Protein AF-A0A660WKF7-F1 (afdb_monomer)

Radius of gyrat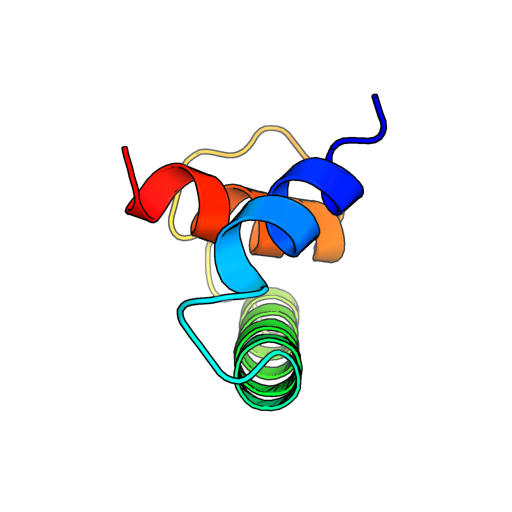ion: 11.47 Å; Cα contacts (8 Å, |Δi|>4): 31; chains: 1; bounding box: 22×22×30 Å

Solvent-accessible surface area (backbone atoms only — not comparable to full-atom values): 3752 Å² total; per-residue (Å²): 129,66,71,70,54,61,52,50,74,66,37,75,85,76,53,64,67,67,59,51,51,52,56,47,51,54,50,38,51,43,40,76,74,68,46,77,74,94,54,98,69,95,62,88,48,58,70,58,44,51,52,50,46,58,64,58,75,77,109

Nearest PDB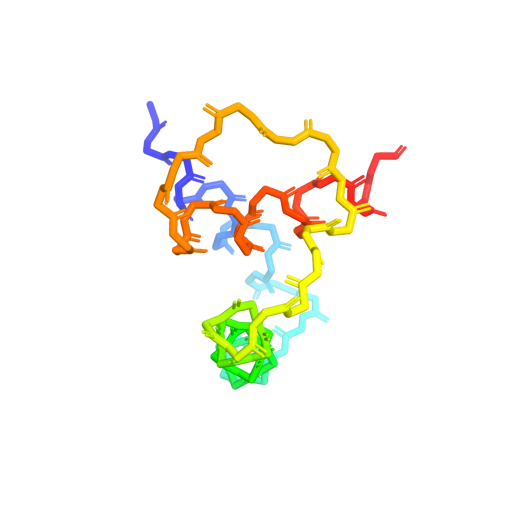 structures (foldseek):
  7oqy-assembly1_K  TM=7.102E-01  e=5.146E-02  Sulfolobus acidocaldarius DSM 639
  8him-assembly1_F  TM=8.674E-01  e=2.211E-01  Brassica oleracea
  7o75-assembly1_F  TM=8.673E-01  e=3.128E-01  Saccharomyces cerevisiae S288C
  8rbo-assembly1_K  TM=8.707E-01  e=6.263E-01  Pyrococcus furiosus DSM 3638
  2nvz-assembly1_F  TM=6.997E-01  e=1.170E+00  Saccharomyces cerevisiae

pLDDT: mean 78.93, std 12.41, range [50.97, 95.38]

Sequence (59 aa):
MNRNLKVLDKFDNKVNIYELIVDRAERAHNILNGAPPLVNIKEDSITQIVMEEVLSKEK

Foldseek 3Di:
DPLVVVVCVVPVPPDDVVVVVVVLVVQLVVVVVPDDQPDDDPDPDSSVSSVVSVVVVVD

Mean predicted aligned error: 6.87 Å

Secondary structure (DSSP, 8-state):
--HHHHHHHHHTTTS-HHHHHHHHHHHHHHHHTTPPPSS------HHHHHHHHHHHHT-

Structure (mmCIF, N/CA/C/O backbone):
data_AF-A0A660WKF7-F1
#
_entry.id   AF-A0A660WKF7-F1
#
loop_
_atom_site.group_PDB
_atom_site.id
_atom_site.type_symbol
_atom_site.label_atom_id
_atom_site.label_alt_id
_atom_site.label_comp_id
_atom_site.label_asym_id
_atom_site.label_entity_id
_atom_site.label_seq_id
_atom_site.pdbx_PDB_ins_code
_atom_site.Cartn_x
_atom_site.Cartn_y
_atom_site.Cartn_z
_atom_site.occupancy
_atom_site.B_iso_or_equiv
_atom_site.auth_seq_id
_atom_site.auth_comp_id
_atom_site.a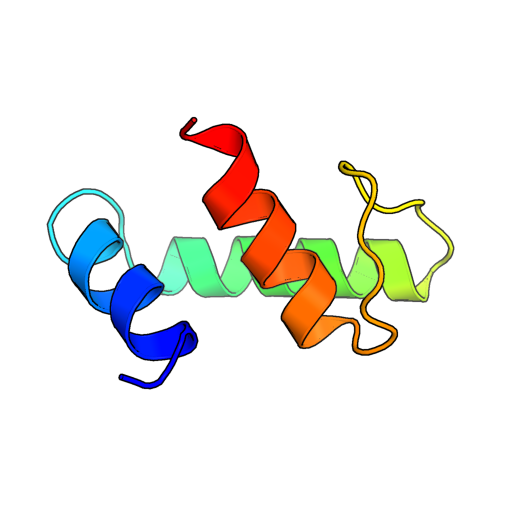uth_asym_id
_atom_site.auth_atom_id
_atom_site.pdbx_PDB_model_num
ATOM 1 N N . MET A 1 1 ? 12.767 9.491 14.038 1.00 50.97 1 MET A N 1
ATOM 2 C CA . MET A 1 1 ? 11.495 8.761 14.234 1.00 50.97 1 MET A CA 1
ATOM 3 C C . MET A 1 1 ? 11.213 7.974 12.965 1.00 50.97 1 MET A C 1
ATOM 5 O O . MET A 1 1 ? 11.162 8.582 11.901 1.00 50.97 1 MET A O 1
ATOM 9 N N . ASN A 1 2 ? 11.167 6.644 13.052 1.00 60.62 2 ASN A N 1
ATOM 10 C CA . ASN A 1 2 ? 10.994 5.763 11.894 1.00 60.62 2 ASN A CA 1
ATOM 11 C C . ASN A 1 2 ? 9.660 6.097 11.192 1.00 60.62 2 ASN A C 1
ATOM 13 O O . ASN A 1 2 ? 8.635 6.174 11.867 1.00 60.62 2 ASN A O 1
ATOM 17 N N . ARG A 1 3 ? 9.664 6.374 9.877 1.00 61.06 3 ARG A N 1
ATOM 18 C CA . ARG A 1 3 ? 8.480 6.883 9.144 1.00 61.06 3 ARG A CA 1
ATOM 19 C C . ARG A 1 3 ? 7.281 5.934 9.245 1.00 61.06 3 ARG A C 1
ATOM 21 O O . ARG A 1 3 ? 6.152 6.401 9.335 1.00 61.06 3 ARG A O 1
ATOM 28 N N . ASN A 1 4 ? 7.545 4.634 9.355 1.00 61.69 4 ASN A N 1
ATOM 29 C CA . ASN A 1 4 ? 6.524 3.601 9.524 1.00 61.69 4 ASN A CA 1
ATOM 30 C C . ASN A 1 4 ? 5.762 3.731 10.857 1.00 61.69 4 ASN A C 1
ATOM 32 O O . ASN A 1 4 ? 4.566 3.462 10.901 1.00 61.69 4 ASN A O 1
ATOM 36 N N . LEU A 1 5 ? 6.411 4.219 11.924 1.00 60.94 5 LEU A N 1
ATOM 37 C CA . LEU A 1 5 ? 5.756 4.439 13.222 1.00 60.94 5 LEU A CA 1
ATOM 38 C C . LEU A 1 5 ? 4.743 5.591 13.165 1.00 60.94 5 LEU A C 1
ATOM 40 O O . LEU A 1 5 ? 3.696 5.504 13.787 1.00 60.94 5 LEU A O 1
ATOM 44 N N . LYS A 1 6 ? 4.986 6.625 12.342 1.00 65.44 6 LYS A N 1
ATOM 45 C CA . LYS A 1 6 ? 4.014 7.719 12.144 1.00 65.44 6 LYS A CA 1
ATOM 46 C C . LYS A 1 6 ? 2.715 7.259 11.486 1.00 65.44 6 LYS A C 1
ATOM 48 O O . LYS A 1 6 ? 1.703 7.936 11.635 1.00 65.44 6 LYS A O 1
ATOM 53 N N . VAL A 1 7 ? 2.755 6.180 10.704 1.00 62.84 7 VAL A N 1
ATOM 54 C CA . VAL A 1 7 ? 1.549 5.608 10.097 1.00 62.84 7 VAL A CA 1
ATOM 55 C C . VAL A 1 7 ? 0.782 4.832 11.156 1.00 62.84 7 VAL A C 1
ATOM 57 O O . VAL A 1 7 ? -0.408 5.058 11.321 1.00 62.84 7 VAL A O 1
ATOM 60 N N . LEU A 1 8 ? 1.473 4.010 11.945 1.00 66.12 8 LEU A N 1
ATOM 61 C CA . LEU A 1 8 ? 0.853 3.270 13.043 1.00 66.12 8 LEU A CA 1
ATOM 62 C C . LEU A 1 8 ? 0.170 4.209 14.047 1.00 66.12 8 LEU A C 1
ATOM 64 O O . LEU A 1 8 ? -1.030 4.075 14.256 1.00 66.12 8 LEU A O 1
ATOM 68 N N . ASP A 1 9 ? 0.867 5.244 14.529 1.00 65.19 9 ASP A N 1
ATOM 69 C CA . ASP A 1 9 ? 0.320 6.224 15.485 1.00 65.19 9 ASP A CA 1
ATOM 70 C C . ASP A 1 9 ? -0.949 6.938 14.978 1.00 65.19 9 ASP A C 1
ATOM 72 O O . ASP A 1 9 ? -1.788 7.377 15.764 1.00 65.19 9 ASP A O 1
ATOM 76 N N . LYS A 1 10 ? -1.098 7.099 13.657 1.00 64.88 10 LYS A N 1
ATOM 77 C CA . LYS A 1 10 ? -2.247 7.792 13.051 1.00 64.88 10 LYS A CA 1
ATOM 78 C C . LYS A 1 10 ? -3.459 6.891 12.844 1.00 64.88 10 LYS A C 1
ATOM 80 O O . LYS A 1 10 ? -4.587 7.384 12.879 1.00 64.88 10 LYS A O 1
ATOM 85 N N . PHE A 1 11 ? -3.228 5.607 12.597 1.00 66.88 11 PHE A N 1
ATOM 86 C CA . PHE A 1 11 ? -4.282 4.640 12.298 1.00 66.88 11 PHE A CA 1
ATOM 87 C C . PHE A 1 11 ? -4.774 3.889 13.540 1.00 66.88 11 PHE A C 1
ATOM 89 O O . PHE A 1 11 ? -5.901 3.399 13.511 1.00 66.88 11 PHE A O 1
ATOM 96 N N . ASP A 1 12 ? -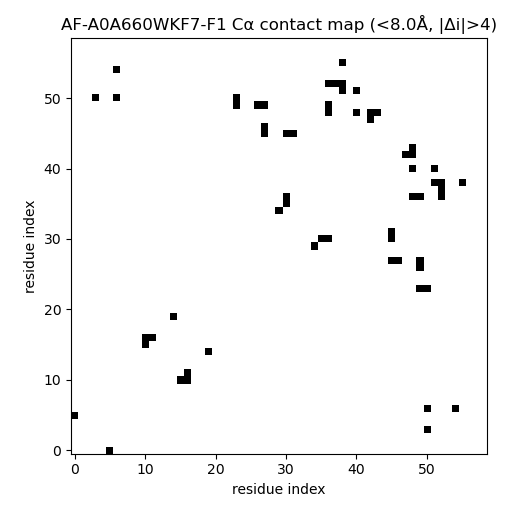4.005 3.907 14.636 1.00 59.19 12 ASP A N 1
ATOM 97 C CA . ASP A 1 12 ? -4.269 3.192 15.897 1.00 59.19 12 ASP A CA 1
ATOM 98 C C . ASP A 1 12 ? -5.671 3.436 16.499 1.00 59.19 12 ASP A C 1
ATOM 100 O O . ASP A 1 12 ? -6.180 2.608 17.242 1.00 59.19 12 ASP A O 1
ATOM 104 N N . ASN A 1 13 ? -6.337 4.547 16.150 1.00 61.16 13 ASN A N 1
ATOM 105 C CA . ASN A 1 13 ? -7.650 4.924 16.696 1.00 61.16 13 ASN A CA 1
ATOM 106 C C . ASN A 1 13 ? -8.756 5.176 15.651 1.00 61.16 13 ASN A C 1
ATOM 108 O O . ASN A 1 13 ? -9.844 5.618 16.022 1.00 61.16 13 ASN A O 1
ATOM 112 N N . LYS A 1 14 ? -8.506 4.960 14.350 1.00 64.38 14 LYS A N 1
ATOM 113 C CA . LYS A 1 14 ? -9.462 5.334 13.281 1.00 64.38 14 LYS A CA 1
ATOM 114 C C . LYS A 1 14 ? -9.921 4.184 12.392 1.00 64.38 14 LYS A C 1
ATOM 116 O O . LYS A 1 14 ? -11.036 4.242 11.881 1.00 64.38 14 LYS A O 1
ATOM 121 N N . VAL A 1 15 ? -9.077 3.179 12.173 1.00 66.50 15 VAL A N 1
ATOM 122 C CA . VAL A 1 15 ? -9.345 2.087 11.228 1.00 66.50 15 VAL A CA 1
ATOM 123 C C . VAL A 1 15 ? -8.732 0.806 11.778 1.00 66.50 15 VAL A C 1
ATOM 125 O O . VAL A 1 15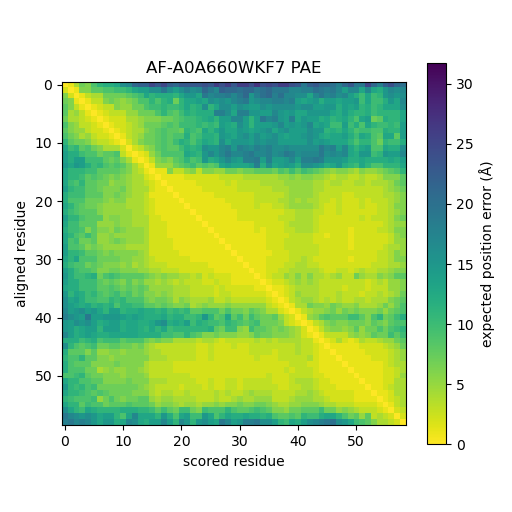 ? -7.708 0.849 12.456 1.00 66.50 15 VAL A O 1
ATOM 128 N N . ASN A 1 16 ? -9.334 -0.342 11.477 1.00 79.38 16 ASN A N 1
ATOM 129 C CA . ASN A 1 16 ? -8.745 -1.628 11.811 1.00 79.38 16 ASN A CA 1
ATOM 130 C C . ASN A 1 16 ? -7.393 -1.782 11.094 1.00 79.38 16 ASN A C 1
ATOM 132 O O . ASN A 1 16 ? -7.316 -1.818 9.864 1.00 79.38 16 ASN A O 1
ATOM 136 N N . ILE A 1 17 ? -6.318 -1.893 11.872 1.00 79.38 17 ILE A N 1
ATOM 137 C CA . ILE A 1 17 ? -4.953 -2.010 11.354 1.00 79.38 17 ILE A CA 1
ATOM 138 C C . ILE A 1 17 ? -4.776 -3.205 10.406 1.00 79.38 17 ILE A C 1
ATOM 140 O O . ILE A 1 17 ? -3.991 -3.132 9.463 1.00 79.38 17 ILE A O 1
ATOM 144 N N . TYR A 1 18 ? -5.524 -4.291 10.608 1.00 82.44 18 TYR A N 1
ATOM 145 C CA . TYR A 1 18 ? -5.461 -5.462 9.737 1.00 82.44 18 TYR A CA 1
ATOM 146 C C . TYR A 1 18 ? -6.103 -5.204 8.375 1.00 82.44 18 TYR A C 1
ATOM 148 O O . TYR A 1 18 ? -5.572 -5.653 7.364 1.00 82.44 18 TYR A O 1
ATOM 156 N N . GLU A 1 19 ? -7.193 -4.436 8.329 1.00 83.69 19 GLU A N 1
ATOM 157 C CA . GLU A 1 19 ? -7.814 -4.018 7.065 1.00 83.69 19 GLU A CA 1
ATOM 158 C C . GLU A 1 19 ? -6.865 -3.121 6.275 1.00 83.69 19 GLU A C 1
ATOM 160 O O . GLU A 1 19 ? -6.690 -3.322 5.075 1.00 83.69 19 GLU A O 1
ATOM 165 N N . LEU A 1 20 ? -6.172 -2.207 6.966 1.00 83.50 20 LEU A N 1
ATOM 166 C CA . LEU A 1 20 ? -5.119 -1.403 6.356 1.00 83.50 20 LEU A CA 1
ATOM 167 C C . LEU A 1 20 ? -4.036 -2.307 5.757 1.00 83.50 20 LEU A C 1
ATOM 169 O O . LEU A 1 20 ? -3.698 -2.153 4.590 1.00 83.50 20 LEU A O 1
ATOM 173 N N . ILE A 1 21 ? -3.514 -3.279 6.509 1.00 85.31 21 ILE A N 1
ATOM 174 C CA . ILE A 1 21 ? -2.474 -4.193 6.006 1.00 85.31 21 ILE A CA 1
ATOM 175 C C . ILE A 1 21 ? -2.932 -4.926 4.736 1.00 85.31 21 ILE A C 1
ATOM 177 O O . ILE A 1 21 ? -2.162 -4.996 3.777 1.00 85.31 21 ILE A O 1
ATOM 181 N N . VAL A 1 22 ? -4.164 -5.442 4.710 1.00 91.00 22 VAL A N 1
ATOM 182 C CA . VAL A 1 22 ? -4.713 -6.161 3.548 1.00 91.00 22 VAL A CA 1
ATOM 183 C C . VAL A 1 22 ? -4.814 -5.242 2.330 1.00 91.00 22 VAL A C 1
ATOM 185 O O . VAL A 1 22 ? -4.290 -5.576 1.269 1.00 91.00 22 VAL A O 1
ATOM 188 N N . ASP A 1 23 ? -5.398 -4.059 2.495 1.00 89.62 23 ASP A N 1
ATOM 189 C CA . ASP A 1 23 ? -5.538 -3.061 1.429 1.00 89.62 23 ASP A CA 1
ATOM 190 C C . ASP A 1 23 ? -4.167 -2.593 0.891 1.00 89.62 23 ASP A C 1
ATOM 192 O O . ASP A 1 23 ? -3.963 -2.435 -0.317 1.00 89.62 23 ASP A O 1
ATOM 196 N N . ARG A 1 24 ? -3.160 -2.444 1.763 1.00 90.44 24 ARG A N 1
ATOM 197 C CA . ARG A 1 24 ? -1.793 -2.109 1.333 1.00 90.44 24 ARG A CA 1
ATOM 198 C C . ARG A 1 24 ? -1.110 -3.270 0.609 1.00 90.44 24 ARG A C 1
ATOM 200 O O . ARG A 1 24 ? -0.388 -3.027 -0.358 1.00 90.44 24 ARG A O 1
ATOM 207 N N . ALA A 1 25 ? -1.338 -4.511 1.031 1.00 92.75 25 ALA A N 1
ATOM 208 C CA . ALA A 1 25 ? -0.807 -5.688 0.347 1.00 92.75 25 ALA A CA 1
ATOM 209 C C . ALA A 1 25 ? -1.404 -5.841 -1.062 1.00 92.75 25 ALA A C 1
ATOM 211 O O . ALA A 1 25 ? -0.667 -6.067 -2.024 1.00 92.75 25 ALA A O 1
ATOM 212 N N . GLU A 1 26 ? -2.713 -5.631 -1.206 1.00 94.44 26 GLU A N 1
ATOM 213 C CA . GLU A 1 26 ? -3.385 -5.609 -2.507 1.00 94.44 26 GLU A CA 1
ATOM 214 C C . GLU A 1 26 ? -2.831 -4.489 -3.397 1.00 94.44 26 GLU A C 1
ATOM 216 O O . GLU A 1 26 ? -2.507 -4.700 -4.571 1.00 94.44 26 GLU A O 1
ATOM 221 N N . ARG A 1 27 ? -2.619 -3.297 -2.830 1.00 93.06 27 ARG A N 1
ATOM 222 C CA . ARG A 1 27 ? -2.020 -2.188 -3.575 1.00 93.06 27 ARG A CA 1
ATOM 223 C C . ARG A 1 27 ? -0.593 -2.493 -4.038 1.00 93.06 27 ARG A C 1
ATOM 225 O O . ARG A 1 27 ? -0.264 -2.196 -5.187 1.00 93.06 27 ARG A O 1
ATOM 232 N N . ALA A 1 28 ? 0.231 -3.103 -3.188 1.00 93.75 28 ALA A N 1
ATOM 233 C CA . ALA A 1 28 ? 1.580 -3.532 -3.551 1.00 93.75 28 ALA A CA 1
ATOM 234 C C . ALA A 1 28 ? 1.559 -4.546 -4.705 1.00 93.75 28 ALA A C 1
ATOM 236 O O . ALA A 1 28 ? 2.345 -4.424 -5.645 1.00 93.75 28 ALA A O 1
ATOM 237 N N . HIS A 1 29 ? 0.626 -5.503 -4.668 1.00 95.38 29 HIS A N 1
ATOM 238 C CA . HIS A 1 29 ? 0.431 -6.475 -5.742 1.00 95.38 29 HIS A CA 1
ATOM 239 C C . HIS A 1 29 ? 0.077 -5.800 -7.074 1.00 95.38 29 HIS A C 1
ATOM 241 O O . HIS A 1 29 ? 0.655 -6.121 -8.110 1.00 95.38 29 HIS A O 1
ATOM 247 N N . ASN A 1 30 ? -0.812 -4.808 -7.054 1.00 94.12 30 ASN A N 1
ATOM 248 C CA . ASN A 1 30 ? -1.178 -4.066 -8.260 1.00 94.12 30 ASN A CA 1
ATOM 249 C C . ASN A 1 30 ? 0.019 -3.323 -8.873 1.00 94.12 30 ASN A C 1
ATOM 251 O O . ASN A 1 30 ? 0.196 -3.350 -10.090 1.00 94.12 30 ASN A O 1
ATOM 255 N N . ILE A 1 31 ? 0.864 -2.701 -8.045 1.00 92.19 31 ILE A N 1
ATOM 256 C CA . ILE A 1 31 ? 2.078 -2.010 -8.511 1.00 92.19 31 ILE A CA 1
ATOM 257 C C . ILE A 1 31 ? 3.086 -3.006 -9.098 1.00 92.19 31 ILE A C 1
ATOM 259 O O . ILE A 1 31 ? 3.640 -2.754 -10.166 1.00 92.19 31 ILE A O 1
ATOM 263 N N . LEU A 1 32 ? 3.272 -4.165 -8.454 1.00 91.69 32 LEU A N 1
ATOM 264 C CA . LEU A 1 32 ? 4.101 -5.257 -8.983 1.00 91.69 32 LEU A CA 1
ATOM 265 C C . LEU A 1 32 ? 3.640 -5.723 -10.372 1.00 91.69 32 LEU A C 1
ATOM 267 O O . LEU A 1 32 ? 4.474 -6.053 -11.211 1.00 91.69 32 LEU A O 1
ATOM 271 N N . ASN A 1 33 ? 2.332 -5.704 -10.631 1.00 94.94 33 ASN A N 1
ATOM 272 C CA . ASN A 1 33 ? 1.742 -6.045 -11.928 1.00 94.94 33 ASN A CA 1
ATOM 273 C C . ASN A 1 33 ? 1.718 -4.875 -12.932 1.00 94.94 33 ASN A C 1
ATOM 275 O O . ASN A 1 33 ? 1.069 -4.971 -13.973 1.00 94.94 33 ASN A O 1
ATOM 279 N N . GLY A 1 34 ? 2.413 -3.772 -12.645 1.00 89.94 34 GLY A N 1
ATOM 280 C CA . GLY A 1 34 ? 2.581 -2.651 -13.571 1.00 89.94 34 GLY A CA 1
ATOM 281 C C . GLY A 1 34 ? 1.582 -1.508 -13.398 1.00 89.94 34 GLY A C 1
ATOM 282 O O . GLY A 1 34 ? 1.559 -0.599 -14.229 1.00 89.94 34 GLY A O 1
ATOM 283 N N . ALA A 1 35 ? 0.769 -1.502 -12.335 1.00 91.25 35 ALA A N 1
ATOM 284 C CA . ALA A 1 35 ? -0.026 -0.321 -12.017 1.00 91.25 35 ALA A CA 1
ATOM 285 C C . ALA A 1 35 ? 0.897 0.844 -11.608 1.00 91.25 35 ALA A C 1
ATOM 287 O O . ALA A 1 35 ? 1.797 0.654 -10.785 1.00 91.25 35 ALA A O 1
ATOM 288 N N . PRO A 1 36 ? 0.672 2.068 -12.117 1.00 89.25 36 PRO A N 1
ATOM 289 C CA . PRO A 1 36 ? 1.481 3.213 -11.729 1.00 89.25 36 PRO A CA 1
ATOM 290 C C . PRO A 1 36 ? 1.207 3.607 -10.266 1.00 89.25 36 PRO A C 1
ATOM 292 O O . PRO A 1 36 ? 0.086 3.404 -9.774 1.00 89.25 36 PRO A O 1
ATOM 295 N N . PRO A 1 37 ? 2.187 4.208 -9.569 1.00 87.19 37 PRO A N 1
ATOM 296 C CA . PRO A 1 37 ? 1.958 4.869 -8.287 1.00 87.19 37 PRO A CA 1
ATOM 297 C C . PRO A 1 37 ? 0.868 5.950 -8.386 1.00 87.19 37 PRO A C 1
ATOM 299 O O . PRO A 1 37 ? 0.774 6.658 -9.387 1.00 87.19 37 PRO A O 1
ATOM 302 N N . LEU A 1 38 ? 0.048 6.096 -7.343 1.00 85.00 38 LEU A N 1
ATOM 303 C CA . LEU A 1 38 ? -1.032 7.092 -7.275 1.00 85.00 38 LEU A CA 1
ATOM 304 C C . LEU A 1 38 ? -0.512 8.513 -7.048 1.00 85.00 38 LEU A C 1
ATOM 306 O O . LEU A 1 38 ? -1.231 9.477 -7.300 1.00 85.00 38 LEU A O 1
ATOM 310 N N . VAL A 1 39 ? 0.708 8.651 -6.533 1.00 80.31 39 VAL A N 1
ATOM 311 C CA . VAL A 1 39 ? 1.356 9.942 -6.292 1.00 80.31 39 VAL A CA 1
ATOM 312 C C . VAL A 1 39 ? 2.765 9.921 -6.876 1.00 80.31 39 VAL A C 1
ATOM 314 O O . VAL A 1 39 ? 3.318 8.861 -7.163 1.00 80.31 39 VAL A O 1
ATOM 317 N N . ASN A 1 40 ? 3.339 11.100 -7.109 1.00 77.12 40 ASN A N 1
ATOM 318 C CA . ASN A 1 40 ? 4.663 11.218 -7.710 1.00 77.12 40 ASN A CA 1
ATOM 319 C C . ASN A 1 40 ? 5.736 10.952 -6.638 1.00 77.12 40 ASN A C 1
ATOM 321 O O . ASN A 1 40 ? 6.071 11.846 -5.858 1.00 77.12 40 ASN A O 1
ATOM 325 N N . ILE A 1 41 ? 6.214 9.708 -6.551 1.00 77.56 41 ILE A N 1
ATOM 326 C CA . ILE A 1 41 ? 7.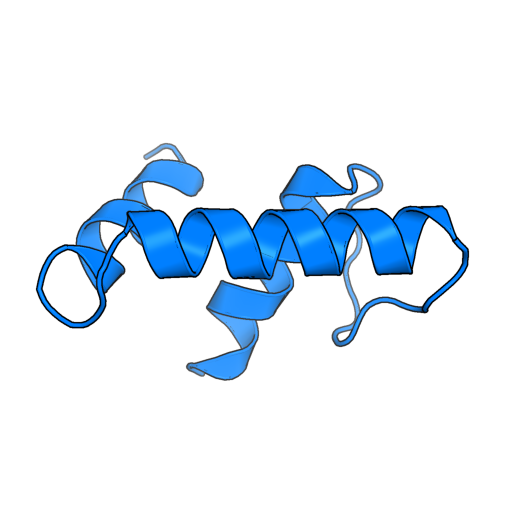124 9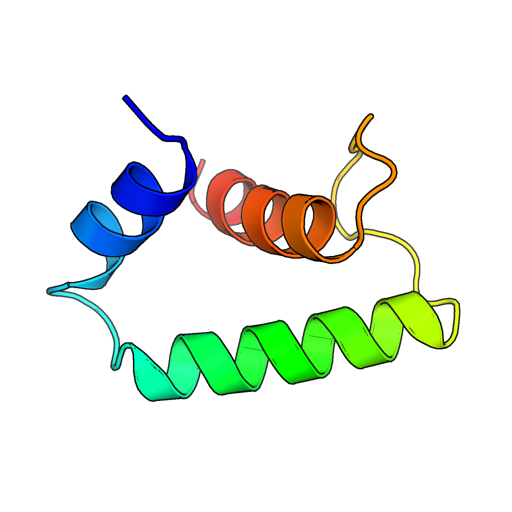.230 -5.498 1.00 77.56 41 ILE A CA 1
ATOM 327 C C . ILE A 1 41 ? 8.512 9.006 -6.106 1.00 77.56 41 ILE A C 1
ATOM 329 O O . ILE A 1 41 ? 8.634 8.489 -7.210 1.00 77.56 41 ILE A O 1
ATOM 333 N N . LYS A 1 42 ? 9.561 9.407 -5.379 1.00 77.25 42 LYS A N 1
ATOM 334 C CA . LYS A 1 42 ? 10.975 9.222 -5.768 1.00 77.25 42 LYS A CA 1
ATOM 335 C C . LYS A 1 42 ? 11.597 7.921 -5.239 1.00 77.25 42 LYS A C 1
ATOM 337 O O . LYS A 1 42 ? 12.798 7.735 -5.370 1.00 77.25 42 LYS A O 1
ATOM 342 N N . GLU A 1 43 ? 10.804 7.100 -4.562 1.00 76.38 43 GLU A N 1
ATOM 343 C CA . GLU A 1 43 ? 11.241 5.880 -3.886 1.00 76.38 43 GLU A CA 1
ATOM 344 C C . GLU A 1 43 ? 11.056 4.693 -4.833 1.00 76.38 43 GLU A C 1
ATOM 346 O O . GLU A 1 43 ? 10.018 4.588 -5.484 1.00 76.38 43 GLU A O 1
ATOM 351 N N . ASP A 1 44 ? 12.026 3.779 -4.857 1.00 77.31 44 ASP A N 1
ATOM 352 C CA . ASP A 1 44 ? 11.991 2.587 -5.720 1.00 77.31 44 ASP A CA 1
ATOM 353 C C . ASP A 1 44 ? 11.360 1.370 -5.020 1.00 77.31 44 ASP A C 1
ATOM 355 O O . ASP A 1 44 ? 10.929 0.407 -5.656 1.00 77.31 44 ASP A O 1
ATOM 359 N N . SER A 1 45 ? 11.304 1.384 -3.684 1.00 88.50 45 SER A N 1
ATOM 360 C CA . SER A 1 45 ? 10.746 0.278 -2.907 1.00 88.50 45 SER A CA 1
ATOM 361 C C . SER A 1 45 ? 9.223 0.305 -2.944 1.00 88.50 45 SER A C 1
ATOM 363 O O . SER A 1 45 ? 8.600 1.238 -2.444 1.00 88.50 45 SER A O 1
ATOM 365 N N . ILE A 1 46 ? 8.610 -0.772 -3.436 1.00 87.88 46 ILE A N 1
ATOM 366 C CA . ILE A 1 46 ? 7.146 -0.918 -3.518 1.00 87.88 46 ILE A CA 1
ATOM 367 C C . ILE A 1 46 ? 6.485 -0.727 -2.154 1.00 87.88 46 ILE A C 1
ATOM 369 O O . ILE A 1 46 ? 5.466 -0.050 -2.047 1.00 87.88 46 ILE A O 1
ATOM 373 N N . THR A 1 47 ? 7.096 -1.247 -1.089 1.00 86.50 47 THR A N 1
ATOM 374 C CA . THR A 1 47 ? 6.597 -1.042 0.272 1.00 86.50 47 THR A CA 1
ATOM 375 C C . THR A 1 47 ? 6.588 0.441 0.634 1.00 86.50 47 THR A C 1
ATOM 377 O O . THR A 1 47 ? 5.593 0.931 1.152 1.00 86.50 47 THR A O 1
ATOM 380 N N . GLN A 1 48 ? 7.653 1.188 0.329 1.00 85.19 48 GLN A N 1
ATOM 381 C CA . GLN A 1 48 ? 7.699 2.628 0.608 1.00 85.19 48 GLN A CA 1
ATOM 382 C C . GLN A 1 48 ? 6.714 3.414 -0.258 1.00 85.19 48 GLN A C 1
ATOM 384 O O . GLN A 1 48 ? 6.026 4.286 0.266 1.00 85.19 48 GLN A O 1
ATOM 389 N N . ILE A 1 49 ? 6.583 3.056 -1.537 1.00 88.25 49 ILE A N 1
ATOM 390 C CA . ILE A 1 49 ? 5.615 3.649 -2.466 1.00 88.25 49 ILE A CA 1
ATOM 391 C C . ILE A 1 49 ? 4.199 3.560 -1.880 1.00 88.25 49 ILE A C 1
ATOM 393 O O . ILE A 1 49 ? 3.505 4.566 -1.742 1.00 88.25 49 ILE A O 1
ATOM 397 N N . VAL A 1 50 ? 3.788 2.362 -1.463 1.00 89.62 50 VAL A N 1
ATOM 398 C CA . VAL A 1 50 ? 2.448 2.111 -0.915 1.00 89.62 50 VAL A CA 1
ATOM 399 C C . VAL A 1 50 ? 2.198 2.880 0.384 1.00 89.62 50 VAL A C 1
ATOM 401 O O . VAL A 1 50 ? 1.081 3.350 0.604 1.00 89.62 50 VAL A O 1
ATOM 404 N N . MET A 1 51 ? 3.215 3.038 1.235 1.00 86.00 51 MET A N 1
ATOM 405 C CA . MET A 1 51 ? 3.094 3.812 2.476 1.00 86.00 51 MET A CA 1
ATOM 406 C C . MET A 1 51 ? 3.026 5.324 2.216 1.00 86.00 51 MET A C 1
ATOM 408 O O . MET A 1 51 ? 2.267 6.027 2.884 1.00 86.00 51 MET A O 1
ATOM 412 N N . GLU A 1 52 ? 3.768 5.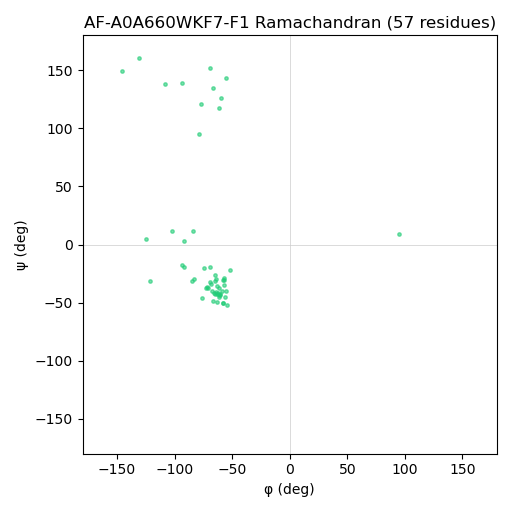835 1.234 1.00 84.44 52 GLU A N 1
ATOM 413 C CA . GLU A 1 52 ? 3.723 7.250 0.844 1.00 84.44 52 GLU A CA 1
ATOM 414 C C . GLU A 1 52 ? 2.380 7.621 0.194 1.00 84.44 52 GLU A C 1
ATOM 416 O O . GLU A 1 52 ? 1.861 8.714 0.438 1.00 84.44 52 GLU A O 1
ATOM 421 N N . GLU A 1 53 ? 1.750 6.705 -0.553 1.00 86.12 53 GLU A N 1
ATOM 422 C CA . GLU A 1 53 ? 0.386 6.905 -1.066 1.00 86.12 53 GLU A CA 1
ATOM 423 C C . GLU A 1 53 ? -0.629 7.135 0.065 1.00 86.12 53 GLU A C 1
ATOM 425 O O . GLU A 1 53 ? -1.506 7.991 -0.060 1.00 86.12 53 GLU A O 1
ATOM 430 N N . VAL A 1 54 ? -0.505 6.411 1.182 1.00 83.12 54 VAL A N 1
ATOM 431 C CA . VAL A 1 54 ? -1.377 6.580 2.360 1.00 83.12 54 VAL A CA 1
ATOM 432 C C . VAL A 1 54 ? -1.154 7.941 3.000 1.00 83.12 54 VAL A C 1
ATOM 434 O O . VAL A 1 54 ? -2.103 8.673 3.264 1.00 83.1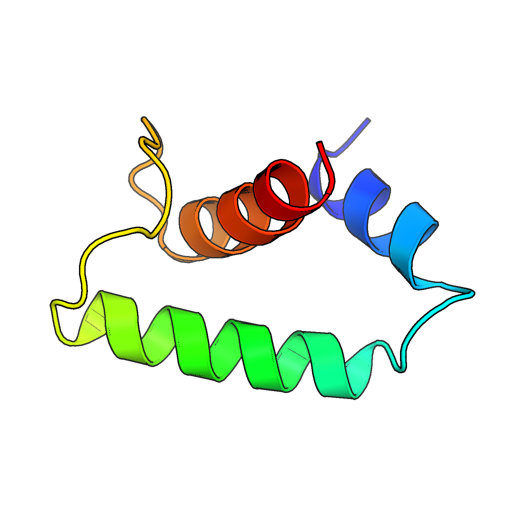2 54 VAL A O 1
ATOM 437 N N . LEU A 1 55 ? 0.111 8.294 3.231 1.00 79.31 55 LEU A N 1
ATOM 438 C CA . LEU A 1 55 ? 0.473 9.562 3.857 1.00 79.31 55 LEU A CA 1
ATOM 439 C C . LEU A 1 55 ? 0.066 10.771 3.007 1.00 79.31 55 LEU A C 1
ATOM 441 O O . LEU A 1 55 ? -0.218 11.831 3.564 1.00 79.31 55 LEU A O 1
ATOM 445 N N . SER A 1 56 ? 0.039 10.615 1.683 1.00 78.56 56 SER A N 1
ATOM 446 C CA . SER A 1 56 ? -0.291 11.687 0.742 1.00 78.56 56 SER A CA 1
ATOM 447 C C . SER A 1 56 ? -1.793 11.894 0.551 1.00 78.56 56 SER A C 1
ATOM 449 O O . SER A 1 56 ? -2.200 13.021 0.297 1.00 78.56 56 SER A O 1
ATOM 451 N N . LYS A 1 57 ? -2.625 10.851 0.689 1.00 70.06 57 LYS A N 1
ATOM 452 C CA . LYS A 1 57 ? -4.092 10.968 0.563 1.00 70.06 57 LYS A CA 1
ATOM 453 C C . LYS A 1 57 ? -4.760 11.751 1.699 1.00 70.06 57 LYS A C 1
ATOM 455 O O . LYS A 1 57 ? -5.884 12.200 1.523 1.00 70.06 57 LYS A O 1
ATOM 460 N N . GLU A 1 58 ? -4.097 11.900 2.845 1.00 58.19 58 GLU A N 1
ATOM 461 C CA . GLU A 1 58 ? -4.638 12.622 4.009 1.00 58.19 58 GLU A CA 1
ATOM 462 C C . GLU A 1 58 ? -4.064 14.042 4.196 1.00 58.19 58 GLU A C 1
ATOM 464 O O . GLU A 1 58 ? -4.242 14.644 5.257 1.00 58.19 58 GLU A O 1
ATOM 469 N N . LYS A 1 59 ? -3.346 14.575 3.199 1.00 51.59 59 LYS A N 1
ATOM 470 C CA . LYS A 1 59 ? -2.952 15.993 3.140 1.00 51.59 59 LYS A CA 1
ATOM 471 C C . LYS A 1 59 ? -3.990 16.811 2.387 1.00 51.59 59 LYS A C 1
ATOM 473 O O . LYS A 1 59 ? -4.224 17.954 2.835 1.00 51.59 59 LYS A O 1
#